Protein AF-X1MIG1-F1 (afdb_monomer_lite)

Radius of gyration: 14.12 Å; chains: 1; bounding box: 32×24×36 Å

Organism: NCBI:txid412755

Foldseek 3Di:
DDDDAAEDAAEDALDPVGCVVCVVVVVVVSVVVLVCQQVPDADPVRHGHHYDYFPDHHNDPVVVVVSVVVSVVD

Sequence (74 aa):
MKTSKIGMVMLNDEREHVWKKNNPENEEVLQKWAKVIKDNLKNIDGSSPEVIICSKIITSVRIAQEIGKELATS

pLDDT: mean 93.75, std 5.94, range [57.97, 97.88]

InterPro domains:
  IPR012888 L-fucose isomerase, N-terminal-1 [PF07881] (4-73)
  IPR038391 L-fucose isomerase, domain 1 superfamily [G3DSA:3.40.50.1070] (1-74)

Secondary structure (DSSP, 8-state):
-PPPPEEEEEE--S-HHHHHHHHHHHHHHHHHHHHHHHHH---TTSPPPPEEEEEEEESSHHHHHHHHHHHHH-

Structure (mmCIF, N/CA/C/O backbone):
data_AF-X1MIG1-F1
#
_entry.id   AF-X1MIG1-F1
#
loop_
_atom_site.group_PDB
_atom_site.id
_atom_site.type_symbol
_atom_site.label_atom_id
_atom_site.label_alt_id
_atom_site.label_comp_id
_atom_site.label_asym_id
_atom_site.label_entity_id
_atom_site.label_seq_id
_atom_site.pdbx_PDB_ins_code
_atom_site.Cartn_x
_atom_site.Cartn_y
_atom_site.Cartn_z
_atom_site.occupancy
_atom_site.B_iso_or_equiv
_atom_site.auth_seq_id
_atom_site.auth_comp_id
_atom_site.auth_asym_id
_atom_site.auth_atom_id
_atom_site.pdbx_PDB_model_num
ATOM 1 N N . MET A 1 1 ? -15.100 5.158 18.360 1.00 57.97 1 MET A N 1
ATOM 2 C CA . MET A 1 1 ? -13.670 4.849 18.588 1.00 57.97 1 MET A CA 1
ATOM 3 C C . MET A 1 1 ? -12.931 5.120 17.288 1.00 57.97 1 MET A C 1
ATOM 5 O O . MET A 1 1 ? -13.502 4.840 16.244 1.00 57.97 1 MET A O 1
ATOM 9 N N . LYS A 1 2 ? -11.723 5.699 17.313 1.00 68.56 2 LYS A N 1
ATOM 10 C CA . LYS A 1 2 ? -10.885 5.733 16.103 1.00 68.56 2 LYS A CA 1
ATOM 11 C C . LYS A 1 2 ? -10.355 4.319 15.874 1.00 68.56 2 LYS A C 1
ATOM 13 O O . LYS A 1 2 ? -9.690 3.783 16.755 1.00 68.56 2 LYS A O 1
ATOM 18 N N . THR A 1 3 ? -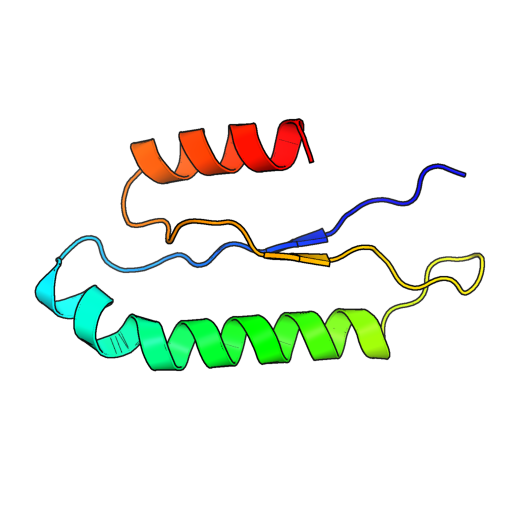10.680 3.721 14.736 1.00 82.00 3 THR A N 1
ATOM 19 C CA . THR A 1 3 ? -10.125 2.434 14.306 1.00 82.00 3 THR A CA 1
ATOM 20 C C . THR A 1 3 ? -8.851 2.685 13.510 1.00 82.00 3 THR A C 1
ATOM 22 O O . THR A 1 3 ? -8.792 3.633 12.725 1.00 82.00 3 THR A O 1
ATOM 25 N N . SER A 1 4 ? -7.830 1.852 13.698 1.00 89.69 4 SER A N 1
ATOM 26 C CA . SER A 1 4 ? -6.599 1.946 12.911 1.00 89.69 4 SER A CA 1
ATOM 27 C C . SER A 1 4 ? -6.857 1.532 11.465 1.00 89.69 4 SER A C 1
ATOM 29 O O . SER A 1 4 ? -7.500 0.512 11.212 1.00 89.69 4 SER A O 1
ATOM 31 N N . LYS A 1 5 ? -6.338 2.315 10.520 1.00 93.19 5 LYS A N 1
ATOM 32 C CA . LYS A 1 5 ? -6.328 1.956 9.100 1.00 93.19 5 LYS A CA 1
ATOM 33 C C . LYS A 1 5 ? -5.167 1.010 8.804 1.00 93.19 5 LYS A C 1
ATOM 35 O O . LYS A 1 5 ? -4.150 1.036 9.498 1.00 93.19 5 LYS A O 1
ATOM 40 N N . ILE A 1 6 ? -5.306 0.206 7.756 1.00 95.44 6 ILE A N 1
ATOM 41 C CA . ILE A 1 6 ? -4.238 -0.654 7.241 1.00 95.44 6 ILE A CA 1
ATOM 42 C C . ILE A 1 6 ? -3.787 -0.090 5.897 1.00 95.44 6 ILE A C 1
ATOM 44 O O . ILE A 1 6 ? -4.513 -0.170 4.909 1.00 95.44 6 ILE A O 1
ATOM 48 N N . GLY A 1 7 ? -2.585 0.482 5.872 1.00 95.94 7 GLY A N 1
ATOM 49 C CA . GLY A 1 7 ? -1.926 0.910 4.642 1.00 95.94 7 GLY A CA 1
ATOM 50 C C . GLY A 1 7 ? -1.201 -0.257 3.982 1.00 95.94 7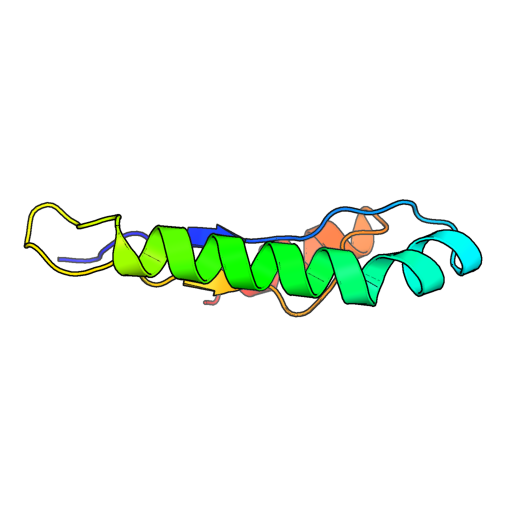 GLY A C 1
ATOM 51 O O . GLY A 1 7 ? -0.390 -0.928 4.619 1.00 95.94 7 GLY A O 1
ATOM 52 N N . MET A 1 8 ? -1.479 -0.488 2.706 1.00 96.81 8 MET A N 1
ATOM 53 C CA . MET A 1 8 ? -0.824 -1.499 1.889 1.00 96.81 8 MET A CA 1
ATOM 54 C C . MET A 1 8 ? -0.036 -0.830 0.770 1.00 96.81 8 MET A C 1
ATOM 56 O O . MET A 1 8 ? -0.547 0.027 0.046 1.00 96.81 8 MET A O 1
ATOM 60 N N . VAL A 1 9 ? 1.221 -1.242 0.634 1.00 95.69 9 VAL A N 1
ATOM 61 C CA . VAL A 1 9 ? 2.168 -0.709 -0.345 1.00 95.69 9 VAL A CA 1
ATOM 62 C C . VAL A 1 9 ? 2.759 -1.851 -1.149 1.00 95.69 9 VAL A C 1
ATOM 64 O O . VAL A 1 9 ? 3.019 -2.928 -0.612 1.00 95.69 9 VAL A O 1
ATOM 67 N N . MET A 1 10 ? 3.004 -1.603 -2.429 1.00 96.31 10 MET A N 1
ATOM 68 C CA . MET A 1 10 ? 3.757 -2.520 -3.271 1.00 96.31 10 MET A CA 1
ATOM 69 C C . MET A 1 10 ? 5.197 -2.030 -3.388 1.00 96.31 10 MET A C 1
ATOM 71 O O . MET A 1 10 ? 5.432 -0.891 -3.785 1.00 96.31 10 MET A O 1
ATOM 75 N N . LEU A 1 11 ? 6.151 -2.894 -3.053 1.00 95.88 11 LEU A N 1
ATOM 76 C CA . LEU A 1 11 ? 7.582 -2.685 -3.271 1.00 95.88 11 LEU A CA 1
ATOM 77 C C . LEU A 1 11 ? 8.017 -3.494 -4.491 1.00 95.88 11 LEU A C 1
ATOM 79 O O . LEU A 1 11 ? 7.610 -4.646 -4.637 1.00 95.88 11 LEU A O 1
ATOM 83 N N . ASN A 1 12 ? 8.842 -2.908 -5.353 1.00 95.94 12 ASN A N 1
ATOM 84 C CA . ASN A 1 12 ? 9.346 -3.586 -6.539 1.00 95.94 12 ASN A CA 1
ATOM 85 C C . ASN A 1 12 ? 10.774 -3.142 -6.886 1.00 95.94 12 ASN A C 1
ATOM 87 O O . ASN A 1 12 ? 11.297 -2.175 -6.332 1.00 95.94 12 ASN A O 1
ATOM 91 N N . ASP A 1 13 ? 11.389 -3.871 -7.812 1.00 94.56 13 ASP A N 1
ATOM 92 C CA . ASP A 1 13 ? 12.688 -3.540 -8.396 1.00 94.56 13 ASP A CA 1
ATOM 93 C C . ASP A 1 13 ? 12.657 -2.155 -9.065 1.00 94.56 13 ASP A C 1
ATOM 95 O O . ASP A 1 13 ? 11.629 -1.746 -9.604 1.00 94.56 13 ASP A O 1
ATOM 99 N N . GLU A 1 14 ? 13.776 -1.427 -9.056 1.00 95.50 14 GLU A N 1
ATOM 100 C CA . GLU A 1 14 ? 13.844 -0.076 -9.625 1.00 95.50 14 GLU A CA 1
ATOM 101 C C . GLU A 1 14 ? 13.883 -0.048 -11.160 1.00 95.50 14 GLU A C 1
ATOM 103 O O . GLU A 1 14 ? 13.478 0.935 -11.789 1.00 95.50 14 GLU A O 1
ATOM 108 N N . ARG A 1 15 ? 14.344 -1.136 -11.788 1.00 95.19 15 ARG A N 1
ATOM 109 C CA . ARG A 1 15 ? 14.566 -1.209 -13.233 1.00 95.19 15 ARG A CA 1
ATOM 110 C C . ARG A 1 15 ? 13.235 -1.225 -13.974 1.00 95.19 15 ARG A C 1
ATOM 112 O O . ARG A 1 15 ? 12.458 -2.171 -13.871 1.00 95.19 15 ARG A O 1
ATOM 119 N N . GLU A 1 16 ? 13.016 -0.207 -14.801 1.00 93.56 16 GLU A N 1
ATOM 120 C CA . GLU A 1 16 ? 11.743 0.040 -15.492 1.00 93.56 16 GLU A CA 1
ATOM 121 C C . GLU A 1 16 ? 11.187 -1.156 -16.264 1.00 93.56 16 GLU A C 1
ATOM 123 O O . GLU A 1 16 ? 10.011 -1.494 -16.145 1.00 93.56 16 GLU A O 1
ATOM 128 N N . HIS A 1 17 ? 12.037 -1.844 -17.021 1.00 94.38 17 HIS A N 1
ATOM 129 C CA . HIS A 1 17 ? 11.629 -3.011 -17.799 1.00 94.38 17 HIS A CA 1
ATOM 130 C C . HIS A 1 17 ? 11.244 -4.222 -16.930 1.00 94.38 17 HIS A C 1
ATOM 132 O O . HIS A 1 17 ? 10.548 -5.114 -17.414 1.00 94.38 17 HIS A O 1
ATOM 138 N N . VAL A 1 18 ? 11.691 -4.271 -15.670 1.00 93.81 18 VAL A N 1
ATOM 139 C CA . VAL A 1 18 ? 11.348 -5.336 -14.719 1.00 93.81 18 VAL A CA 1
ATOM 140 C C . VAL A 1 18 ? 9.976 -5.056 -14.125 1.00 93.81 18 VAL A C 1
ATOM 142 O O . VAL A 1 18 ? 9.069 -5.876 -14.281 1.00 93.81 18 VAL A O 1
ATOM 145 N N . TRP A 1 19 ? 9.795 -3.885 -13.503 1.00 92.25 19 TRP A N 1
ATOM 146 C CA . TRP A 1 19 ? 8.542 -3.592 -12.810 1.00 92.25 19 TRP A CA 1
ATOM 147 C C . TRP A 1 19 ? 7.367 -3.420 -13.775 1.00 92.25 19 TRP A C 1
ATOM 149 O O . TRP A 1 19 ? 6.267 -3.881 -13.494 1.00 92.25 19 TRP A O 1
ATOM 159 N N . LYS A 1 20 ? 7.576 -2.882 -14.984 1.00 93.00 20 LYS A N 1
ATOM 160 C CA . LYS A 1 20 ? 6.494 -2.801 -15.983 1.00 93.00 20 LYS A CA 1
ATOM 161 C C . LYS A 1 20 ? 5.927 -4.166 -16.371 1.00 93.00 20 LYS A C 1
ATOM 163 O O . LYS A 1 20 ? 4.761 -4.249 -16.741 1.00 93.00 20 LYS A O 1
ATOM 168 N N . LYS A 1 21 ? 6.742 -5.223 -16.303 1.00 94.94 21 LYS A N 1
ATOM 169 C CA . LYS A 1 21 ? 6.328 -6.573 -16.687 1.00 94.94 21 LYS A CA 1
ATOM 170 C C . LYS A 1 21 ? 5.517 -7.265 -15.592 1.00 94.94 21 LYS A C 1
ATOM 172 O O . LYS A 1 21 ? 4.567 -7.964 -15.916 1.00 94.94 21 LYS A O 1
ATOM 177 N N . ASN A 1 22 ? 5.896 -7.095 -14.325 1.00 93.56 22 ASN A N 1
ATOM 178 C CA . ASN A 1 22 ? 5.282 -7.819 -13.206 1.00 93.56 22 ASN A CA 1
ATOM 179 C C . ASN A 1 22 ? 4.216 -7.003 -12.445 1.00 93.56 22 ASN A C 1
ATOM 181 O O . ASN A 1 22 ? 3.443 -7.589 -11.692 1.00 93.56 22 ASN A O 1
ATOM 185 N N . ASN A 1 23 ? 4.138 -5.679 -12.640 1.00 93.75 23 ASN A N 1
ATOM 186 C CA . ASN A 1 23 ? 3.166 -4.829 -11.951 1.00 93.75 23 ASN A CA 1
ATOM 187 C C . ASN A 1 23 ? 1.714 -5.291 -12.107 1.00 93.75 23 ASN A C 1
ATOM 189 O O . ASN A 1 23 ? 1.052 -5.369 -11.079 1.00 93.75 23 ASN A O 1
ATOM 193 N N . PRO A 1 24 ? 1.216 -5.655 -13.306 1.00 94.88 24 PRO A N 1
ATOM 194 C CA . PRO A 1 24 ? -0.182 -6.061 -13.443 1.00 94.88 24 PRO A CA 1
ATOM 195 C C . PRO A 1 24 ? -0.549 -7.256 -12.549 1.00 94.88 24 PRO A C 1
ATOM 197 O O . PRO A 1 24 ? -1.575 -7.239 -11.873 1.00 94.88 24 PRO A O 1
ATOM 200 N N . GLU A 1 25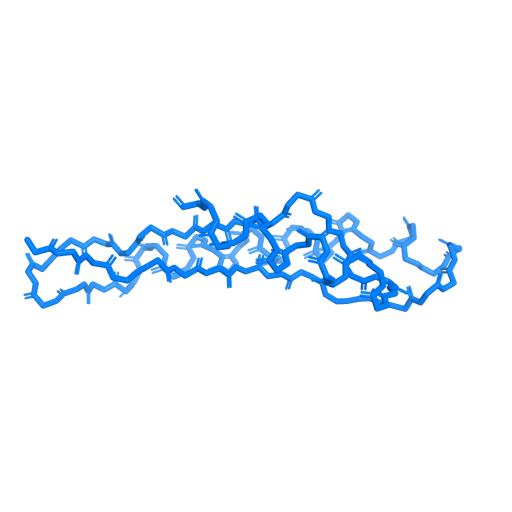 ? 0.318 -8.270 -12.490 1.00 95.88 25 GLU A N 1
ATOM 201 C CA . GLU A 1 25 ? 0.105 -9.466 -11.664 1.00 95.88 25 GLU A CA 1
ATOM 202 C C . GLU A 1 25 ? 0.229 -9.147 -10.167 1.00 95.88 25 GLU A C 1
ATOM 204 O O . GLU A 1 25 ? -0.586 -9.578 -9.350 1.00 95.88 25 GLU A O 1
ATOM 209 N N . ASN A 1 26 ? 1.230 -8.350 -9.796 1.00 95.19 26 ASN A N 1
ATOM 210 C CA . ASN A 1 26 ? 1.468 -7.981 -8.405 1.00 95.19 26 ASN A CA 1
ATOM 211 C C . ASN A 1 26 ? 0.374 -7.054 -7.848 1.00 95.19 26 ASN A C 1
ATOM 213 O O . ASN A 1 26 ? -0.018 -7.199 -6.689 1.00 95.19 26 ASN A O 1
ATOM 217 N N . GLU A 1 27 ? -0.154 -6.137 -8.661 1.00 95.50 27 GLU A N 1
ATOM 218 C CA . GLU A 1 27 ? -1.303 -5.302 -8.310 1.00 95.50 27 GLU A CA 1
ATOM 219 C C . GLU A 1 27 ? -2.549 -6.166 -8.082 1.00 95.50 27 GLU A C 1
ATOM 221 O O . GLU A 1 27 ? -3.260 -5.967 -7.097 1.00 95.50 27 GLU A O 1
ATOM 226 N N . GLU A 1 28 ? -2.789 -7.184 -8.914 1.00 96.50 28 GLU A N 1
ATOM 227 C CA . GLU A 1 28 ? -3.897 -8.120 -8.704 1.00 96.50 28 GLU A CA 1
ATOM 228 C C . GLU A 1 28 ? -3.753 -8.885 -7.376 1.00 96.50 28 GLU A C 1
ATOM 230 O O . GLU A 1 28 ? -4.719 -9.036 -6.619 1.00 96.50 28 GLU A O 1
ATOM 235 N N . VAL A 1 29 ? -2.540 -9.336 -7.050 1.00 96.56 29 VAL A N 1
ATOM 236 C CA . VAL A 1 29 ? -2.240 -9.990 -5.767 1.00 96.56 29 VAL A CA 1
ATOM 237 C C . VAL A 1 29 ? -2.470 -9.037 -4.592 1.00 96.56 29 VAL A C 1
ATOM 239 O O . VAL A 1 29 ? -3.079 -9.432 -3.596 1.00 96.56 29 VAL A O 1
ATOM 242 N N . LEU A 1 30 ? -2.051 -7.776 -4.708 1.00 96.88 30 LEU A N 1
ATOM 243 C CA . LEU A 1 30 ? -2.267 -6.750 -3.687 1.00 96.88 30 LEU A CA 1
ATOM 244 C C . LEU A 1 30 ? -3.762 -6.520 -3.418 1.00 96.88 30 LEU A C 1
ATOM 246 O O . LEU A 1 30 ? -4.185 -6.492 -2.261 1.00 96.88 30 LEU A O 1
ATOM 250 N N . GLN A 1 31 ? -4.571 -6.430 -4.478 1.00 96.56 31 GLN A N 1
ATOM 251 C CA . GLN A 1 31 ? -6.028 -6.291 -4.379 1.00 96.56 31 GLN A CA 1
ATOM 252 C C . GLN A 1 31 ? -6.673 -7.511 -3.707 1.00 96.56 31 GLN A C 1
ATOM 254 O O . GLN A 1 31 ? -7.543 -7.366 -2.842 1.00 96.56 31 GLN A O 1
ATOM 259 N N . LYS A 1 32 ? -6.223 -8.726 -4.050 1.00 97.88 32 LYS A N 1
ATOM 260 C CA . LYS A 1 32 ? -6.693 -9.964 -3.407 1.00 97.88 32 LYS A CA 1
ATOM 261 C C . LYS A 1 32 ? -6.373 -9.973 -1.913 1.00 97.88 32 LYS A C 1
ATOM 263 O O . LYS A 1 32 ? -7.247 -10.306 -1.114 1.00 97.88 32 LYS A O 1
ATOM 268 N N . TRP A 1 33 ? -5.175 -9.547 -1.518 1.00 97.75 33 TRP A N 1
ATOM 269 C CA . TRP A 1 33 ? -4.816 -9.420 -0.104 1.00 97.75 33 TRP A CA 1
ATOM 270 C C . TRP A 1 33 ? -5.670 -8.388 0.631 1.00 97.75 33 TRP A C 1
ATOM 272 O O . TRP A 1 33 ? -6.175 -8.684 1.715 1.00 97.75 33 TRP A O 1
ATOM 282 N N . ALA A 1 34 ? -5.901 -7.218 0.033 1.00 96.94 34 ALA A N 1
ATOM 283 C CA . ALA A 1 34 ? -6.769 -6.202 0.620 1.00 96.94 34 ALA A CA 1
ATOM 284 C C . ALA A 1 34 ? -8.191 -6.734 0.855 1.00 96.94 34 ALA A C 1
ATOM 286 O O . ALA A 1 34 ? -8.778 -6.510 1.917 1.00 96.94 34 ALA A O 1
ATOM 287 N N . LYS A 1 35 ? -8.720 -7.507 -0.101 1.00 97.06 35 LYS A N 1
ATOM 288 C CA . LYS A 1 35 ? -10.012 -8.183 0.036 1.00 97.06 35 LYS A CA 1
ATOM 289 C C . LYS A 1 35 ? -10.012 -9.202 1.177 1.00 97.06 35 LYS A C 1
ATOM 291 O O . LYS A 1 35 ? -10.918 -9.172 2.004 1.00 97.06 35 LYS A O 1
ATOM 296 N N . VAL A 1 36 ? -8.993 -10.059 1.261 1.00 97.88 36 VAL A N 1
ATOM 297 C CA . VAL A 1 36 ? -8.872 -11.053 2.342 1.00 97.88 36 VAL A CA 1
ATOM 298 C C . VAL A 1 36 ? -8.867 -10.375 3.711 1.00 97.88 36 VAL A C 1
ATOM 300 O O . VAL A 1 36 ? -9.596 -10.812 4.600 1.00 97.88 36 VAL A O 1
ATOM 303 N N . ILE A 1 37 ? -8.107 -9.291 3.877 1.00 96.31 37 ILE A N 1
ATOM 304 C CA . ILE A 1 37 ? -8.060 -8.539 5.137 1.00 96.31 37 ILE A CA 1
ATOM 305 C C . ILE A 1 37 ? -9.437 -7.951 5.455 1.00 96.31 37 ILE A C 1
ATOM 307 O O . ILE A 1 37 ? -9.944 -8.144 6.557 1.00 96.31 37 ILE A O 1
ATOM 311 N N . LYS A 1 38 ? -10.075 -7.283 4.490 1.00 94.31 38 LYS A N 1
ATOM 312 C CA . LYS A 1 38 ? -11.383 -6.646 4.687 1.00 94.31 38 LYS A CA 1
ATOM 313 C C . LYS A 1 38 ? -12.479 -7.645 5.076 1.00 94.31 38 LYS A C 1
ATOM 315 O O . LYS A 1 38 ? -13.324 -7.328 5.920 1.00 94.31 38 LYS A O 1
ATOM 320 N N . ASP A 1 39 ? -12.461 -8.828 4.468 1.00 95.62 39 ASP A N 1
ATOM 321 C CA . ASP A 1 39 ? -13.496 -9.845 4.647 1.00 95.62 39 ASP A CA 1
ATOM 322 C C . ASP A 1 39 ? -13.316 -10.628 5.961 1.00 95.62 39 ASP A C 1
ATOM 324 O O . ASP A 1 39 ? -14.310 -10.978 6.601 1.00 95.62 39 ASP A O 1
ATOM 328 N N . ASN A 1 40 ? -12.071 -10.859 6.398 1.00 96.88 40 ASN A N 1
ATOM 329 C CA . ASN A 1 40 ? -11.770 -11.777 7.505 1.00 96.88 40 ASN A CA 1
ATOM 330 C C . ASN A 1 40 ? -11.302 -11.095 8.800 1.00 96.88 40 ASN A C 1
ATOM 332 O O . ASN A 1 40 ? -11.390 -11.705 9.863 1.00 96.88 40 ASN A O 1
ATOM 336 N N . LEU A 1 41 ? -10.814 -9.852 8.749 1.00 95.56 41 LEU A N 1
ATOM 337 C CA . LEU A 1 41 ? -10.355 -9.132 9.938 1.00 95.56 41 LEU A CA 1
ATOM 338 C C . LEU A 1 41 ? -11.471 -8.249 10.500 1.00 95.56 41 LEU A C 1
ATOM 340 O O . LEU A 1 41 ? -12.068 -7.448 9.777 1.00 95.56 41 LEU A O 1
ATOM 344 N N . LYS A 1 42 ? -11.732 -8.378 11.804 1.00 94.62 42 LYS A N 1
ATOM 345 C CA . LYS A 1 42 ? -12.704 -7.561 12.538 1.00 94.62 42 LYS A CA 1
ATOM 346 C C . LYS A 1 42 ? -12.030 -6.829 13.691 1.00 94.62 42 LYS A C 1
ATOM 348 O O . LYS A 1 42 ? -11.192 -7.391 14.392 1.00 94.62 42 LYS A O 1
ATOM 353 N N . ASN A 1 43 ? -12.421 -5.577 13.881 1.00 92.50 43 ASN A N 1
ATOM 354 C CA . ASN A 1 43 ? -12.128 -4.804 15.077 1.00 92.50 43 ASN A CA 1
ATOM 355 C C . ASN A 1 43 ? -12.896 -5.386 16.275 1.00 92.50 43 ASN A C 1
ATOM 357 O O . ASN A 1 43 ? -13.830 -6.172 16.112 1.00 92.50 43 ASN A O 1
ATOM 361 N N . ILE A 1 44 ? -12.538 -4.958 17.489 1.00 92.31 44 ILE A N 1
ATOM 362 C CA . ILE A 1 44 ? -13.194 -5.401 18.736 1.00 92.31 44 ILE A CA 1
ATOM 363 C C . ILE A 1 44 ? -14.706 -5.108 18.724 1.00 92.31 44 ILE A C 1
ATOM 365 O O . ILE A 1 44 ? -15.484 -5.852 19.311 1.00 92.31 44 ILE A O 1
ATOM 369 N N . ASP A 1 45 ? -15.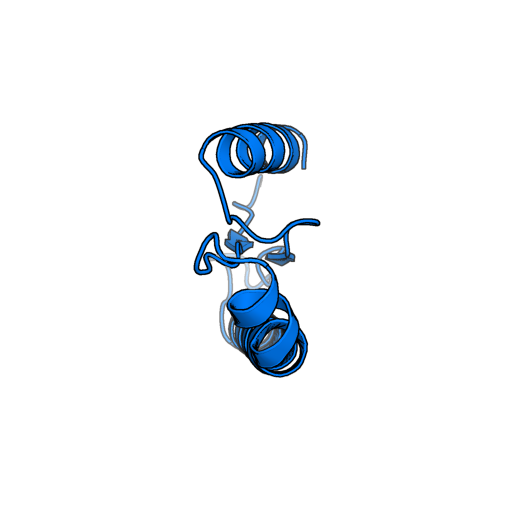131 -4.052 18.026 1.00 91.81 45 ASP A N 1
ATOM 370 C CA . ASP A 1 45 ? -16.540 -3.670 17.865 1.00 91.81 45 ASP A CA 1
ATOM 371 C C . ASP A 1 45 ? -17.272 -4.416 16.729 1.00 91.81 45 ASP A C 1
ATOM 373 O O . ASP A 1 45 ? -18.435 -4.130 16.450 1.00 91.81 45 ASP A O 1
ATOM 377 N N . GLY A 1 46 ? -16.607 -5.362 16.058 1.00 92.38 46 GLY A N 1
ATOM 378 C CA . GLY A 1 46 ? -17.161 -6.139 14.950 1.00 92.38 46 GLY A CA 1
ATOM 379 C C . GLY A 1 46 ? -17.133 -5.442 13.583 1.00 92.38 46 GLY A C 1
ATOM 380 O O . GLY A 1 46 ? -17.498 -6.068 12.586 1.00 92.38 46 GLY A O 1
ATOM 381 N N . SER A 1 47 ? -16.683 -4.185 13.487 1.00 92.25 47 SER A N 1
ATOM 382 C CA . SER A 1 47 ? -16.455 -3.519 12.195 1.00 92.25 47 SER A CA 1
ATOM 383 C C . SER A 1 47 ? -15.233 -4.102 11.468 1.00 92.25 47 SER A C 1
ATOM 385 O O . SER A 1 47 ? -14.365 -4.709 12.089 1.00 92.25 47 SER A O 1
ATOM 387 N N . SER A 1 48 ? -15.137 -3.936 10.145 1.00 93.06 48 SER A N 1
ATOM 388 C CA . SER A 1 48 ? -13.900 -4.250 9.405 1.00 93.06 48 SER A CA 1
ATOM 389 C C . SER A 1 48 ? -12.969 -3.028 9.394 1.00 93.06 48 SER A C 1
ATOM 391 O O . SER A 1 48 ? -13.469 -1.904 9.297 1.00 93.06 48 SER A O 1
ATOM 393 N N . PRO A 1 49 ? -11.636 -3.208 9.441 1.00 93.25 49 PRO A N 1
ATOM 394 C CA . PRO A 1 49 ? -10.704 -2.100 9.280 1.00 93.25 49 PRO A CA 1
ATOM 395 C C . PRO A 1 49 ? -10.793 -1.508 7.868 1.00 93.25 49 PRO A C 1
ATOM 397 O O . PRO A 1 49 ? -11.061 -2.207 6.887 1.00 93.25 49 PRO A O 1
ATOM 400 N N . GLU A 1 50 ? -10.532 -0.208 7.763 1.00 93.31 50 GLU A N 1
ATOM 401 C CA . GLU A 1 50 ? -10.331 0.454 6.477 1.00 93.31 50 GLU A CA 1
ATOM 402 C C . GLU A 1 50 ? -8.965 0.044 5.916 1.00 93.31 50 GLU A C 1
ATOM 404 O O . GLU A 1 50 ? -7.936 0.208 6.577 1.00 93.31 50 GLU A O 1
ATOM 409 N N . VAL A 1 51 ? -8.965 -0.506 4.703 1.00 95.62 51 VAL A N 1
ATOM 410 C CA . VAL A 1 51 ? -7.751 -0.910 3.988 1.00 95.62 51 VAL A CA 1
ATOM 411 C C . VAL A 1 51 ? -7.503 0.087 2.864 1.00 95.62 51 VAL A C 1
ATOM 413 O O . VAL A 1 51 ? -8.370 0.278 2.011 1.00 95.62 51 VAL A O 1
ATOM 416 N N . ILE A 1 52 ? -6.324 0.704 2.865 1.00 95.38 52 ILE A N 1
ATOM 417 C CA . ILE A 1 52 ? -5.892 1.688 1.870 1.00 95.38 52 ILE A CA 1
ATOM 418 C C . ILE A 1 52 ? -4.771 1.070 1.045 1.00 95.38 52 ILE A C 1
ATOM 420 O O . ILE A 1 52 ? -3.734 0.692 1.585 1.00 95.38 52 ILE A O 1
ATOM 424 N N . ILE A 1 53 ? -4.969 0.992 -0.266 1.00 96.56 53 ILE A N 1
ATOM 425 C CA . ILE A 1 53 ? -3.920 0.617 -1.214 1.00 96.56 53 ILE A CA 1
ATOM 426 C C . ILE A 1 53 ? -3.311 1.905 -1.751 1.00 96.56 53 ILE A C 1
ATOM 428 O O . ILE A 1 53 ? -4.034 2.744 -2.284 1.00 96.56 53 ILE A O 1
ATOM 432 N N . CYS A 1 54 ? -2.000 2.063 -1.589 1.00 94.94 54 CYS A N 1
ATOM 433 C CA . CYS A 1 54 ? -1.328 3.307 -1.950 1.00 94.94 54 CYS A CA 1
ATOM 434 C C . CYS A 1 54 ? -1.246 3.498 -3.466 1.00 94.94 54 CYS A C 1
ATOM 436 O O . CYS A 1 54 ? -1.123 2.537 -4.227 1.00 94.94 54 CYS A O 1
ATOM 438 N N . SER A 1 55 ? -1.254 4.759 -3.891 1.00 92.25 55 SER A N 1
ATOM 439 C CA . SER A 1 55 ? -1.354 5.156 -5.302 1.00 92.25 55 SER A CA 1
ATOM 440 C C . SER A 1 55 ? -0.143 4.810 -6.180 1.00 92.25 55 SER A C 1
ATOM 442 O O . SER A 1 55 ? -0.228 4.887 -7.407 1.00 92.25 55 SER A O 1
ATOM 444 N N . LYS A 1 56 ? 1.002 4.468 -5.576 1.00 94.38 56 LYS A N 1
ATOM 445 C CA . LYS A 1 56 ? 2.275 4.247 -6.273 1.00 94.38 56 LYS A CA 1
ATOM 446 C C . LYS A 1 56 ? 2.965 2.968 -5.822 1.00 94.38 56 LYS A C 1
ATOM 448 O O . LYS A 1 56 ? 2.809 2.504 -4.695 1.00 94.38 56 LYS A O 1
ATOM 453 N N . ILE A 1 57 ? 3.817 2.464 -6.707 1.00 94.62 57 ILE A N 1
ATOM 454 C CA . ILE A 1 57 ? 4.706 1.335 -6.444 1.00 94.62 57 ILE A CA 1
ATOM 455 C C . ILE A 1 57 ? 6.058 1.883 -6.021 1.00 94.62 57 ILE A C 1
ATOM 457 O O . ILE A 1 57 ? 6.652 2.714 -6.709 1.00 94.62 57 ILE A O 1
ATOM 461 N N . ILE A 1 58 ? 6.550 1.419 -4.880 1.00 96.94 58 ILE A N 1
ATOM 462 C CA . ILE A 1 58 ? 7.848 1.810 -4.354 1.00 96.94 58 ILE A CA 1
ATOM 463 C C . ILE A 1 58 ? 8.921 1.145 -5.209 1.00 96.94 58 ILE A C 1
ATOM 465 O O . ILE A 1 58 ? 9.176 -0.046 -5.084 1.00 96.94 58 ILE A O 1
ATOM 469 N N . THR A 1 59 ? 9.558 1.941 -6.057 1.00 96.44 59 THR A N 1
ATOM 470 C CA . THR A 1 59 ? 10.759 1.568 -6.823 1.00 96.44 59 THR A CA 1
ATOM 471 C C . THR A 1 59 ? 11.971 2.407 -6.419 1.00 96.44 59 THR A C 1
ATOM 473 O O . THR A 1 59 ? 13.068 2.217 -6.925 1.00 96.44 59 THR A O 1
ATOM 476 N N . SER A 1 60 ? 11.785 3.364 -5.505 1.00 96.69 60 SER A N 1
ATOM 477 C CA . SER A 1 60 ? 12.842 4.231 -4.986 1.00 96.69 60 SER A CA 1
ATOM 478 C C . SER A 1 60 ? 12.476 4.792 -3.611 1.00 96.69 60 SER A C 1
ATOM 480 O O . SER A 1 60 ? 11.302 4.865 -3.234 1.00 96.69 60 SER A O 1
ATOM 482 N N . VAL A 1 61 ? 13.485 5.280 -2.884 1.00 97.06 61 VAL A N 1
ATOM 483 C CA . VAL A 1 61 ? 13.301 5.966 -1.591 1.00 97.06 61 VAL A CA 1
ATOM 484 C C . VAL A 1 61 ? 12.393 7.191 -1.730 1.00 97.06 61 VAL A C 1
ATOM 486 O O . VAL A 1 61 ? 11.584 7.469 -0.846 1.00 97.06 61 VAL A O 1
ATOM 489 N N . ARG A 1 62 ? 12.484 7.916 -2.852 1.00 97.12 62 ARG A N 1
ATOM 490 C CA . ARG A 1 62 ? 11.652 9.098 -3.102 1.00 97.12 62 ARG A CA 1
ATOM 491 C C . ARG A 1 62 ? 10.168 8.740 -3.138 1.00 97.12 62 ARG A C 1
ATOM 493 O O . ARG A 1 62 ? 9.369 9.416 -2.497 1.00 97.12 62 ARG A O 1
ATOM 500 N N . ILE A 1 63 ? 9.813 7.660 -3.833 1.00 96.88 63 ILE A N 1
ATOM 501 C CA . ILE A 1 63 ? 8.422 7.199 -3.901 1.00 96.88 63 ILE A CA 1
ATOM 502 C C . ILE A 1 63 ? 7.951 6.699 -2.530 1.00 96.88 63 ILE A C 1
ATOM 504 O O . ILE A 1 63 ? 6.834 7.014 -2.125 1.00 96.88 63 ILE A O 1
ATOM 508 N N . ALA A 1 64 ? 8.810 6.013 -1.768 1.00 96.88 64 ALA A N 1
ATOM 509 C CA . ALA A 1 64 ? 8.482 5.607 -0.400 1.00 96.88 64 ALA A CA 1
ATOM 510 C C . ALA A 1 64 ? 8.133 6.809 0.501 1.00 96.88 64 ALA A C 1
ATOM 512 O O . ALA A 1 64 ? 7.177 6.748 1.270 1.00 96.88 64 ALA A O 1
ATOM 513 N N . GLN A 1 65 ? 8.862 7.925 0.381 1.00 97.50 65 GLN A N 1
ATOM 514 C CA . GLN A 1 65 ? 8.562 9.156 1.122 1.00 97.50 65 GLN A CA 1
ATOM 515 C C . GLN 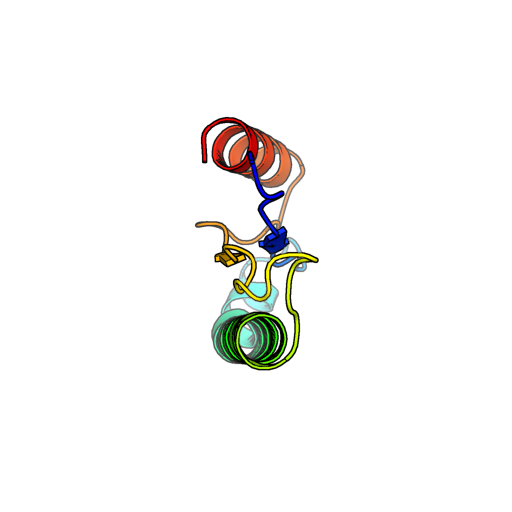A 1 65 ? 7.224 9.785 0.712 1.00 97.50 65 GLN A C 1
ATOM 517 O O . GLN A 1 65 ? 6.514 10.322 1.560 1.00 97.50 65 GLN A O 1
ATOM 522 N N . GLU A 1 66 ? 6.882 9.751 -0.576 1.00 96.69 66 GLU A N 1
ATOM 523 C CA . GLU A 1 66 ? 5.604 10.267 -1.080 1.00 96.69 66 GLU A CA 1
ATOM 524 C C . GLU A 1 66 ? 4.427 9.440 -0.561 1.00 96.69 66 GLU A C 1
ATOM 526 O O . GLU A 1 66 ? 3.471 10.005 -0.036 1.00 96.69 66 GLU A O 1
ATOM 531 N N . ILE A 1 67 ? 4.546 8.113 -0.602 1.00 96.50 67 ILE A N 1
ATOM 532 C CA . ILE A 1 67 ? 3.549 7.196 -0.040 1.00 96.50 67 ILE A CA 1
ATOM 533 C C . ILE A 1 67 ? 3.433 7.361 1.478 1.00 96.50 67 ILE A C 1
ATOM 535 O O . ILE A 1 67 ? 2.333 7.357 2.021 1.00 96.50 67 ILE A O 1
ATOM 539 N N . GLY A 1 68 ? 4.549 7.572 2.181 1.00 95.00 68 GLY A N 1
ATOM 540 C CA . GLY A 1 68 ? 4.519 7.867 3.613 1.00 95.00 68 GLY A CA 1
ATOM 541 C C . GLY A 1 68 ? 3.687 9.111 3.943 1.00 95.00 68 GLY A C 1
ATOM 542 O O . GLY A 1 68 ? 2.974 9.126 4.944 1.00 95.00 68 GLY A O 1
ATOM 543 N N . LYS A 1 69 ? 3.721 10.138 3.082 1.00 95.69 69 LYS A N 1
ATOM 544 C CA . LYS A 1 69 ? 2.870 11.330 3.226 1.00 95.69 69 LYS A CA 1
ATOM 545 C C . LYS A 1 69 ? 1.407 11.029 2.914 1.00 95.69 69 LYS A C 1
ATOM 547 O O . LYS A 1 69 ? 0.552 11.470 3.672 1.00 95.69 69 LYS A O 1
ATOM 552 N N . GLU A 1 70 ? 1.134 10.271 1.851 1.00 94.06 70 GLU A N 1
ATOM 553 C CA . GLU A 1 70 ? -0.219 9.817 1.495 1.00 94.06 70 GLU A CA 1
ATOM 554 C C . GLU A 1 70 ? -0.880 9.102 2.681 1.00 94.06 70 GLU A C 1
ATOM 556 O O . GLU A 1 70 ? -1.957 9.501 3.128 1.00 94.06 70 GLU A O 1
ATOM 561 N N . LEU A 1 71 ? -0.182 8.127 3.269 1.00 93.31 71 LEU A N 1
ATOM 562 C CA . LEU A 1 71 ? -0.654 7.364 4.425 1.00 93.31 71 LEU A CA 1
ATOM 563 C C . LEU A 1 71 ? -0.849 8.219 5.680 1.00 93.31 71 LEU A C 1
ATOM 565 O O . LEU A 1 71 ? -1.763 7.959 6.454 1.00 93.31 71 LEU A O 1
ATOM 569 N N . ALA A 1 72 ? -0.019 9.242 5.891 1.00 91.50 72 ALA A N 1
ATOM 570 C CA . ALA A 1 72 ? -0.163 10.143 7.034 1.00 91.50 72 ALA A CA 1
ATOM 571 C C . ALA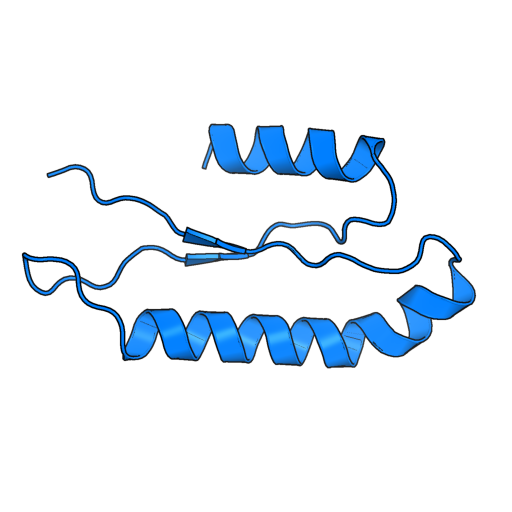 A 1 72 ? -1.411 11.042 6.941 1.00 91.50 72 ALA A C 1
ATOM 573 O O . ALA A 1 72 ? -1.899 11.512 7.968 1.00 91.50 72 ALA A O 1
ATOM 574 N N . THR A 1 73 ? -1.904 11.304 5.726 1.00 88.19 73 THR A N 1
ATOM 575 C CA . THR A 1 73 ? -3.080 12.156 5.473 1.00 88.19 73 THR A CA 1
ATOM 576 C C . THR A 1 73 ? -4.372 11.388 5.221 1.00 88.19 73 THR A C 1
ATOM 578 O O . THR A 1 73 ? -5.432 12.010 5.165 1.00 88.19 73 THR A O 1
ATOM 581 N N . SER A 1 74 ? -4.277 10.070 5.037 1.00 80.12 74 SER A N 1
ATOM 582 C CA . SER A 1 74 ? -5.413 9.199 4.730 1.00 80.12 74 SER A CA 1
ATOM 583 C C . SER A 1 74 ? -6.216 8.872 5.977 1.00 80.12 74 SER A C 1
ATOM 585 O O . SER A 1 74 ? -7.448 9.069 5.939 1.00 80.12 74 SER A O 1
#